Protein AF-A0A2K5EY67-F1 (afdb_monomer)

Foldseek 3Di:
DDDDDDPPCVDDPAFPAAPDPDPVLVVLLVVLVCLVVVPPAVVSVVVNSVSNDDCLQQDDDDDDAADADPDDDPVRVVVCVVVVHDYDYPVRCCVVPVRQPPHDDDGDDSCPDPVNLQDDPHPLDPPDRRDDDWPDDDPPTPCAPQPDPVHPHHD

Radius of gyration: 23.45 Å; Cα contacts (8 Å, |Δi|>4): 138; chains: 1; bounding box: 51×71×54 Å

Nearest PDB structures (foldseek):
  5lzz-assembly1_Q  TM=9.709E-01  e=3.199E-23  Oryctolagus cuniculus
  8q87-assembly1_BQ  TM=9.639E-01  e=1.115E-22  Gallus gallus
  7nwi-assembly1_Q  TM=9.535E-01  e=1.358E-22  Oryctolagus cuniculus
  9cai-assembly1_CQ  TM=9.594E-01  e=3.165E-18  Caenorhabditis elegans
  8jiv-assembly1_CQ  TM=9.516E-01  e=1.748E-17  Triticum aestivum

InterPro domains:
  IPR000039 Large ribosomal subunit protein eL18 [PTHR10934] (67-155)
  IPR021131 Large ribosomal subunit protein uL15/eL18 [PF17135] (67-155)
  IPR021132 Large ribosomal subunit protein eL18, conserved site [PS01106] (49-66)
  IPR036227 Large ribosomal subunit protein uL15/eL18 superfamily [SSF52080] (19-106)

Solvent-accessible surface area (backbone atoms only — not comparable to full-atom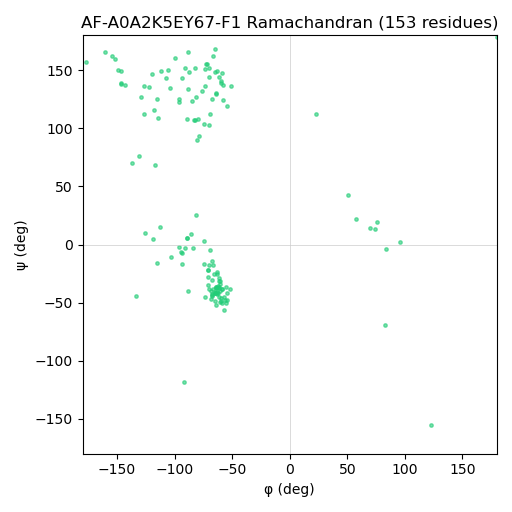 values): 9948 Å² total; per-residue (Å²): 136,87,82,96,70,87,69,91,69,72,76,75,92,70,80,92,55,51,90,66,84,54,61,69,62,49,52,52,45,52,52,32,52,50,43,34,70,78,39,97,30,67,54,37,47,52,51,41,57,54,67,32,48,54,69,76,74,57,37,77,64,80,93,86,73,76,49,72,46,98,75,77,55,71,72,57,49,51,54,38,49,74,70,74,41,64,76,40,45,66,69,58,42,45,71,77,32,72,62,45,70,99,62,81,94,82,80,27,67,64,73,74,47,74,73,55,44,57,49,76,64,60,63,64,43,74,91,43,82,28,48,71,93,65,99,60,90,51,85,91,44,94,56,51,71,48,63,31,65,95,36,89,35,57,78

Sequence (155 aa):
MGVDIRHNKDRKVRRKEPKSQDIYLRLLVKLYRFLARRTNSTFNQVVLKRLFMSRTNRPPLSLSRMVCALRVTSRARSRILKAGGKILTFDQLALDSPKGCGTVLLSGPRKGREVYRHFGKAPGTPHSHTKPYVRSKGRKFERARGRRASRGYKN

Mean predicted aligned error: 4.88 Å

Organism: Aotus nancymaae (NCBI:txid37293)

Structure (mmCIF, N/CA/C/O backbone):
data_AF-A0A2K5EY67-F1
#
_entry.id   AF-A0A2K5EY67-F1
#
loop_
_atom_site.group_PDB
_atom_site.id
_atom_site.type_symbol
_atom_site.label_atom_id
_atom_site.label_alt_id
_atom_site.label_comp_id
_atom_site.label_asym_id
_atom_site.label_entity_id
_atom_site.label_seq_id
_atom_site.pdbx_PDB_ins_code
_atom_site.Cartn_x
_atom_site.Cartn_y
_atom_site.Cartn_z
_atom_site.occupancy
_atom_site.B_iso_or_equiv
_atom_site.auth_seq_id
_atom_site.auth_comp_id
_atom_site.auth_asym_id
_atom_site.auth_atom_id
_atom_site.pdbx_PDB_model_num
ATOM 1 N N . MET A 1 1 ? 4.650 46.687 4.934 1.00 74.19 1 MET A N 1
ATOM 2 C CA . MET A 1 1 ? 5.889 45.937 4.632 1.00 74.19 1 MET A CA 1
ATOM 3 C C . MET A 1 1 ? 5.502 44.609 4.000 1.00 74.19 1 MET A C 1
ATOM 5 O O . MET A 1 1 ? 4.695 43.902 4.590 1.00 74.19 1 MET A O 1
ATOM 9 N N . GLY A 1 2 ? 5.992 44.300 2.797 1.00 83.12 2 GLY A N 1
ATOM 10 C CA . GLY A 1 2 ? 5.791 42.985 2.180 1.00 83.12 2 GLY A CA 1
ATOM 11 C C . GLY A 1 2 ? 6.799 41.989 2.746 1.00 83.12 2 GLY A C 1
ATOM 12 O O . GLY A 1 2 ? 7.990 42.282 2.766 1.00 83.12 2 GLY A O 1
ATOM 13 N N . VAL A 1 3 ? 6.331 40.843 3.241 1.00 88.38 3 VAL A N 1
ATOM 14 C CA . VAL A 1 3 ? 7.206 39.768 3.726 1.00 88.38 3 VAL A CA 1
ATOM 15 C C . VAL A 1 3 ? 7.525 38.852 2.546 1.00 88.38 3 VAL A C 1
ATOM 17 O O . VAL A 1 3 ? 6.653 38.117 2.082 1.00 88.38 3 VAL A O 1
ATOM 20 N N . ASP A 1 4 ? 8.761 38.909 2.048 1.00 87.81 4 ASP A N 1
ATOM 21 C CA . ASP A 1 4 ? 9.226 38.050 0.955 1.00 87.81 4 ASP A CA 1
ATOM 22 C C . ASP A 1 4 ? 9.607 36.660 1.485 1.00 87.81 4 ASP A C 1
ATOM 24 O O . ASP A 1 4 ? 10.733 36.398 1.910 1.00 87.81 4 ASP A O 1
ATOM 28 N N . ILE A 1 5 ? 8.623 35.7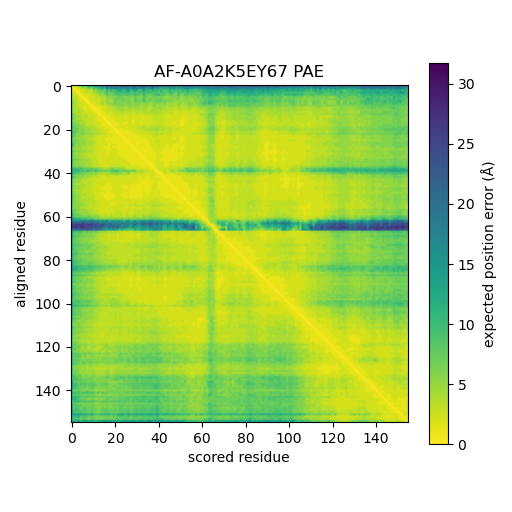62 1.507 1.00 93.88 5 ILE A N 1
ATOM 29 C CA . ILE A 1 5 ? 8.814 34.350 1.843 1.00 93.88 5 ILE A CA 1
ATOM 30 C C . ILE A 1 5 ? 8.405 33.454 0.674 1.00 93.88 5 ILE A C 1
ATOM 32 O O . ILE A 1 5 ? 7.479 33.725 -0.094 1.00 93.88 5 ILE A O 1
ATOM 36 N N . ARG A 1 6 ? 9.106 32.323 0.542 1.00 94.38 6 ARG A N 1
ATOM 37 C CA . ARG A 1 6 ? 8.830 31.330 -0.502 1.00 94.38 6 ARG A CA 1
ATOM 38 C C . ARG A 1 6 ? 7.645 30.448 -0.109 1.00 94.38 6 ARG A C 1
ATOM 40 O O . ARG A 1 6 ? 7.800 29.533 0.690 1.00 94.38 6 ARG A O 1
ATOM 47 N N . HIS A 1 7 ? 6.510 30.637 -0.775 1.00 94.88 7 HIS A N 1
ATOM 48 C CA . HIS A 1 7 ? 5.264 29.898 -0.512 1.00 94.88 7 HIS A CA 1
ATOM 49 C C . HIS A 1 7 ? 5.111 28.583 -1.309 1.00 94.88 7 HIS A C 1
ATOM 51 O O . HIS A 1 7 ? 4.076 27.911 -1.281 1.00 94.88 7 HIS A O 1
ATOM 57 N N . ASN A 1 8 ? 6.134 28.172 -2.066 1.00 94.88 8 ASN A N 1
ATOM 58 C CA . ASN A 1 8 ? 6.020 27.070 -3.032 1.00 94.88 8 ASN A CA 1
ATOM 59 C C . ASN A 1 8 ? 5.800 25.679 -2.400 1.00 94.88 8 ASN A C 1
ATOM 61 O O . ASN A 1 8 ? 5.446 24.733 -3.109 1.00 94.88 8 ASN A O 1
ATOM 65 N N . LYS A 1 9 ? 6.016 25.526 -1.086 1.00 94.19 9 LYS A N 1
ATOM 66 C CA . LYS A 1 9 ? 5.910 24.243 -0.364 1.00 94.19 9 LYS A CA 1
ATOM 67 C C . LYS A 1 9 ? 4.975 24.276 0.848 1.00 94.19 9 LYS A C 1
ATOM 69 O O . LYS A 1 9 ? 4.897 23.281 1.571 1.00 94.19 9 LYS A O 1
ATOM 74 N N . ASP A 1 10 ? 4.211 25.348 1.032 1.00 95.38 10 ASP A N 1
ATOM 75 C CA . ASP A 1 10 ? 3.327 25.505 2.196 1.00 95.38 10 ASP A CA 1
ATOM 76 C C . ASP A 1 10 ? 2.224 24.445 2.215 1.00 95.38 10 ASP A C 1
ATOM 78 O O . ASP A 1 10 ? 1.855 23.875 3.252 1.00 95.38 10 ASP A O 1
ATOM 82 N N . ARG A 1 11 ? 1.726 24.094 1.024 1.00 95.75 11 ARG A N 1
ATOM 83 C CA . ARG A 1 11 ? 0.703 23.065 0.866 1.00 95.75 11 ARG A CA 1
ATOM 84 C C . ARG A 1 11 ? 1.288 21.665 1.058 1.00 95.75 11 ARG A C 1
ATOM 86 O O . ARG A 1 11 ? 1.861 21.057 0.155 1.00 95.75 11 ARG A O 1
ATOM 93 N N . LYS A 1 12 ? 1.017 21.074 2.222 1.00 96.00 12 LYS A N 1
ATOM 94 C CA . LYS A 1 12 ? 1.391 19.685 2.542 1.00 96.00 12 LYS A CA 1
ATOM 95 C C . LYS A 1 12 ? 0.580 18.673 1.720 1.00 96.00 12 LYS A C 1
ATOM 97 O O . LYS A 1 12 ? -0.614 18.477 1.960 1.00 96.00 12 LYS A O 1
ATOM 102 N N . VAL A 1 13 ? 1.242 17.952 0.813 1.00 95.75 13 VAL A N 1
ATOM 103 C CA . VAL A 1 13 ? 0.629 16.888 -0.005 1.00 95.75 13 VAL A CA 1
ATOM 104 C C . VAL A 1 13 ? 0.490 15.598 0.808 1.00 95.75 13 VAL A C 1
ATOM 106 O O . VAL A 1 13 ? 1.400 14.777 0.900 1.00 95.75 13 VAL A O 1
ATOM 109 N N . ARG A 1 14 ? -0.676 15.410 1.428 1.00 94.81 14 ARG A N 1
ATOM 110 C CA . ARG A 1 14 ? -1.019 14.206 2.198 1.00 94.81 14 ARG A CA 1
ATOM 111 C C . ARG A 1 14 ? -2.514 13.928 2.134 1.00 94.81 14 ARG A C 1
ATOM 113 O O . ARG A 1 14 ? -3.319 14.850 2.049 1.00 94.81 14 ARG A O 1
ATOM 120 N N . ARG A 1 15 ? -2.891 12.653 2.224 1.00 95.94 15 ARG A N 1
ATOM 121 C CA . ARG A 1 15 ? -4.304 12.264 2.310 1.00 95.94 15 ARG A CA 1
ATOM 122 C C . ARG A 1 15 ? -4.847 12.529 3.710 1.00 95.94 15 ARG A C 1
ATOM 124 O O . ARG A 1 15 ? -4.217 12.136 4.689 1.00 95.94 15 ARG A O 1
ATOM 131 N N . LYS A 1 16 ? -6.017 13.164 3.778 1.00 96.00 16 LYS A N 1
ATOM 132 C CA . LYS A 1 16 ? -6.777 13.404 5.017 1.00 96.00 16 LYS A CA 1
ATOM 133 C C . LYS A 1 16 ? -7.979 12.458 5.173 1.00 96.00 16 LYS A C 1
ATOM 135 O O . LYS A 1 16 ? -8.572 12.405 6.247 1.00 96.00 16 LYS A O 1
ATOM 140 N N . GLU A 1 17 ? -8.309 11.720 4.115 1.00 96.38 17 GLU A N 1
ATOM 141 C CA . GLU A 1 17 ? -9.432 10.787 4.025 1.00 96.38 17 GLU A CA 1
ATOM 142 C C . GLU A 1 17 ? -9.144 9.695 2.972 1.00 96.38 17 GLU A C 1
ATOM 144 O O . GLU A 1 17 ? -8.231 9.861 2.144 1.00 96.38 17 GLU A O 1
ATOM 149 N N . PRO A 1 18 ? -9.862 8.555 2.982 1.00 97.44 18 PRO A N 1
ATOM 150 C CA . PRO A 1 18 ? -9.728 7.569 1.921 1.00 97.44 18 PRO A CA 1
ATOM 151 C C . PRO A 1 18 ? -10.410 8.072 0.639 1.00 97.44 18 PRO A C 1
ATOM 153 O O . PRO A 1 18 ? -11.548 8.515 0.667 1.00 97.44 18 PRO A O 1
ATOM 156 N N . LYS A 1 19 ? -9.756 7.899 -0.518 1.00 96.75 19 LYS A N 1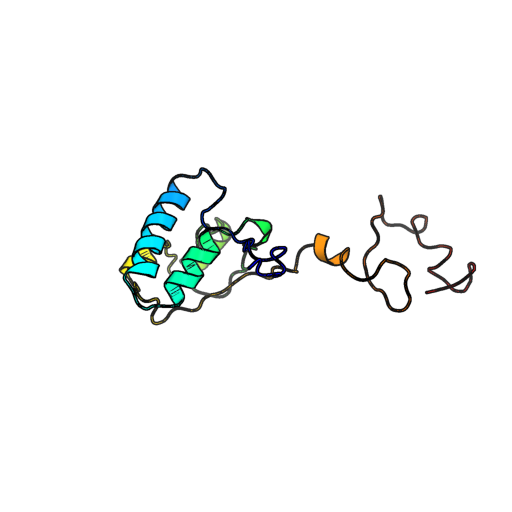
ATOM 157 C CA . LYS A 1 19 ? -10.378 8.174 -1.834 1.00 96.75 19 LYS A CA 1
ATOM 158 C C . LYS A 1 19 ? -11.537 7.206 -2.163 1.00 96.75 19 LYS A C 1
ATOM 160 O O . LYS A 1 19 ? -12.308 7.459 -3.077 1.00 96.75 19 LYS A O 1
ATOM 165 N N . SER A 1 20 ? -11.617 6.070 -1.463 1.00 95.69 20 SER A N 1
ATOM 166 C CA . SER A 1 20 ? -12.646 5.045 -1.681 1.00 95.69 20 SER A CA 1
ATOM 167 C C . SER A 1 20 ? -14.028 5.520 -1.223 1.00 95.69 20 SER A C 1
ATOM 169 O O . SER A 1 20 ? -14.138 6.184 -0.189 1.00 95.69 20 SER A O 1
ATOM 171 N N . GLN A 1 21 ? -15.069 5.109 -1.950 1.00 96.81 21 GLN A N 1
ATOM 172 C CA . GLN A 1 21 ? -16.474 5.313 -1.572 1.00 96.81 21 GLN A CA 1
ATOM 173 C C . GLN A 1 21 ? -17.055 4.145 -0.753 1.00 96.81 21 GLN A C 1
ATOM 175 O O . GLN A 1 21 ? -18.189 4.225 -0.304 1.00 96.81 21 GLN A O 1
ATOM 180 N N . ASP A 1 22 ? -16.274 3.082 -0.524 1.00 96.88 22 ASP A N 1
ATOM 181 C CA . ASP A 1 22 ? -16.667 1.939 0.311 1.00 96.88 22 ASP A CA 1
ATOM 182 C C . ASP A 1 22 ? -17.100 2.383 1.721 1.00 96.88 22 ASP A C 1
ATOM 184 O O . ASP A 1 22 ? -16.316 2.973 2.479 1.00 96.88 22 ASP A O 1
ATOM 188 N N . ILE A 1 23 ? -18.355 2.078 2.055 1.00 97.75 23 ILE A N 1
ATOM 189 C CA . ILE A 1 23 ? -19.018 2.478 3.296 1.00 97.75 23 ILE A CA 1
ATOM 190 C C . ILE A 1 23 ? -18.334 1.827 4.502 1.00 97.75 23 ILE A C 1
ATOM 192 O O . ILE A 1 23 ? -18.066 2.516 5.487 1.00 97.75 23 ILE A O 1
ATOM 196 N N . TYR A 1 24 ? -17.951 0.548 4.418 1.00 97.44 24 TYR A N 1
ATOM 197 C CA . TYR A 1 24 ? -17.313 -0.165 5.530 1.00 97.44 24 TYR A CA 1
ATOM 198 C C . TYR A 1 24 ? -15.963 0.457 5.890 1.00 97.44 24 TYR A C 1
ATOM 200 O O . TYR A 1 24 ? -15.666 0.701 7.062 1.00 97.44 24 TYR A O 1
ATOM 208 N N . LEU A 1 25 ? -15.161 0.811 4.880 1.00 97.06 25 LEU A N 1
ATOM 209 C CA . LEU A 1 25 ? -13.900 1.514 5.106 1.00 97.06 25 LEU A CA 1
ATOM 210 C C . LEU A 1 25 ? -14.123 2.893 5.744 1.00 97.06 25 LEU A C 1
ATOM 212 O O . LEU A 1 25 ? -13.332 3.310 6.591 1.00 97.06 25 LEU A O 1
ATOM 216 N N . ARG A 1 26 ? -15.185 3.607 5.355 1.00 97.25 26 ARG A N 1
ATOM 217 C CA . ARG A 1 26 ? -15.525 4.920 5.925 1.00 97.25 26 ARG A CA 1
ATOM 218 C C . ARG A 1 26 ? -15.981 4.823 7.376 1.00 97.25 26 ARG A C 1
ATOM 220 O O . ARG A 1 26 ? -15.561 5.655 8.178 1.00 97.25 26 ARG A O 1
ATOM 227 N N . LEU A 1 27 ? -16.775 3.814 7.729 1.00 98.06 27 LEU A N 1
ATOM 228 C CA . LEU A 1 27 ? -17.167 3.554 9.118 1.00 98.06 27 LEU A CA 1
ATOM 229 C C . LEU A 1 27 ? -15.943 3.252 9.987 1.00 98.06 27 LEU A C 1
ATOM 231 O O . LEU A 1 27 ? -15.761 3.866 11.038 1.00 98.06 27 LEU A O 1
ATOM 235 N N . LEU A 1 28 ? -15.034 2.412 9.495 1.00 97.31 28 LEU A N 1
ATOM 236 C CA . LEU A 1 28 ? -13.801 2.092 10.210 1.00 97.31 28 LEU A CA 1
ATOM 237 C C . LEU A 1 28 ? -12.887 3.316 10.382 1.00 97.31 28 LEU A C 1
ATOM 239 O O . LEU A 1 28 ? -12.269 3.517 11.425 1.00 97.31 28 LEU A O 1
ATOM 243 N N . VAL A 1 29 ? -12.828 4.180 9.366 1.00 97.94 29 VAL A N 1
ATOM 244 C CA . VAL A 1 29 ? -12.137 5.470 9.451 1.00 97.94 29 VAL A CA 1
ATOM 245 C C . VAL A 1 29 ? -12.768 6.379 10.502 1.00 97.94 29 VAL A C 1
ATOM 247 O O . VAL A 1 29 ? -12.023 7.028 11.232 1.00 97.94 29 VAL A O 1
ATOM 250 N N . LYS A 1 30 ? -14.104 6.446 10.600 1.00 98.19 30 LYS A N 1
ATOM 251 C CA . LYS A 1 30 ? -14.786 7.241 11.636 1.00 98.19 30 LYS A CA 1
ATOM 252 C C . LYS A 1 30 ? -14.391 6.756 13.035 1.00 98.19 30 LYS A C 1
ATOM 254 O O . LYS A 1 30 ? -13.987 7.581 13.854 1.00 98.19 30 LYS A O 1
ATOM 259 N N . LEU A 1 31 ? -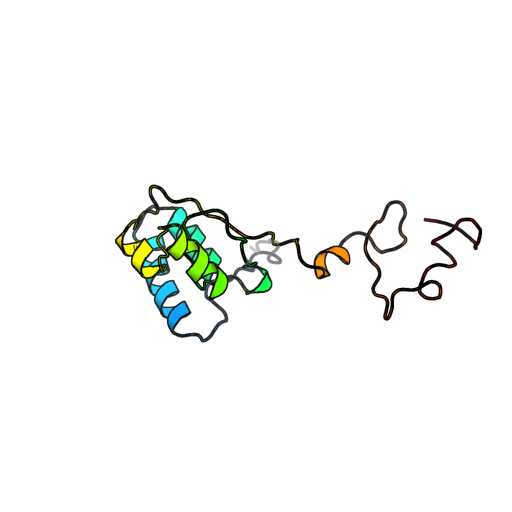14.395 5.439 13.257 1.00 98.00 31 LEU A N 1
ATOM 260 C CA . LEU A 1 31 ? -13.947 4.809 14.504 1.00 98.00 31 LEU A CA 1
ATOM 261 C C . LEU A 1 31 ? -12.499 5.190 14.851 1.00 98.00 31 LEU A C 1
ATOM 263 O O . LEU A 1 31 ? -12.236 5.774 15.900 1.00 98.00 31 LEU A O 1
ATOM 267 N N . TYR A 1 32 ? -11.547 4.936 13.949 1.00 97.75 32 TYR A N 1
ATOM 268 C CA . TYR A 1 32 ? -10.134 5.223 14.221 1.00 97.75 32 TYR A CA 1
ATOM 269 C C . TYR A 1 32 ? -9.809 6.719 14.253 1.00 97.75 32 TYR A C 1
ATOM 271 O O . TYR A 1 32 ? -8.829 7.111 14.882 1.00 97.75 32 TYR A O 1
ATOM 279 N N . ARG A 1 33 ? -10.620 7.580 13.624 1.00 98.00 33 ARG A N 1
ATOM 280 C CA . ARG A 1 33 ? -10.504 9.039 13.759 1.00 98.00 33 ARG A CA 1
ATOM 281 C C . ARG A 1 33 ? -10.933 9.497 15.152 1.00 98.00 33 ARG A C 1
ATOM 283 O O . ARG A 1 33 ? -10.281 10.375 15.711 1.00 98.00 33 ARG A O 1
ATOM 290 N N . PHE A 1 34 ? -11.975 8.891 15.723 1.00 98.00 34 PHE A N 1
ATOM 291 C CA . PHE A 1 34 ? -12.355 9.119 17.115 1.00 98.00 34 PHE A CA 1
ATOM 292 C C . PHE A 1 34 ? -11.256 8.641 18.071 1.00 98.00 34 PHE A C 1
ATOM 294 O O . PHE A 1 34 ? -10.759 9.441 18.865 1.00 98.00 34 PHE A O 1
ATOM 301 N N . LEU A 1 35 ? -10.803 7.391 17.925 1.00 97.44 35 LEU A N 1
ATOM 302 C CA . LEU A 1 35 ? -9.754 6.819 18.774 1.00 97.44 35 LEU A CA 1
ATOM 303 C C . LEU A 1 35 ? -8.447 7.608 18.680 1.00 97.44 35 LEU A C 1
ATOM 305 O O . LEU A 1 35 ? -7.904 7.993 19.705 1.00 97.44 35 LEU A O 1
ATOM 309 N N . ALA A 1 36 ? -7.957 7.933 17.483 1.00 96.94 36 ALA A N 1
ATOM 310 C CA . ALA A 1 36 ? -6.699 8.669 17.321 1.00 96.94 36 ALA A CA 1
ATOM 311 C C . ALA A 1 36 ? -6.727 10.089 17.912 1.00 96.94 36 ALA A C 1
ATOM 313 O O . ALA A 1 36 ? -5.668 10.640 18.202 1.00 96.94 36 ALA A O 1
ATOM 314 N N . ARG A 1 37 ? -7.916 10.690 18.057 1.00 96.88 37 ARG A N 1
ATOM 315 C CA . ARG A 1 37 ? -8.093 12.009 18.678 1.00 96.88 37 ARG A CA 1
ATOM 316 C C . ARG A 1 37 ? -8.283 11.920 20.193 1.00 96.88 37 ARG A C 1
ATOM 318 O O . ARG A 1 37 ? -7.804 12.791 20.903 1.00 96.88 37 ARG A O 1
ATOM 325 N N . ARG A 1 38 ? -9.038 10.926 20.6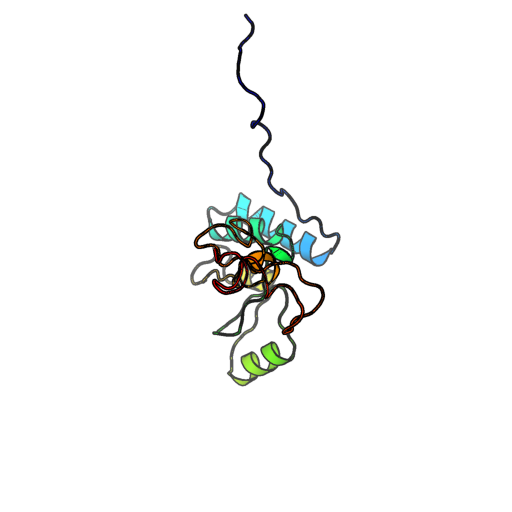75 1.00 97.00 38 ARG A N 1
ATOM 326 C CA . ARG A 1 38 ? -9.431 10.795 22.093 1.00 97.00 38 ARG A CA 1
ATOM 327 C C . ARG A 1 38 ? -8.489 9.923 22.914 1.00 97.00 38 ARG A C 1
ATOM 329 O O . ARG A 1 38 ? -8.519 9.997 24.134 1.00 97.00 38 ARG A O 1
ATOM 336 N N . THR A 1 39 ? -7.663 9.115 22.259 1.00 94.75 39 THR A N 1
ATOM 337 C CA . THR A 1 39 ? -6.613 8.320 22.899 1.00 94.75 39 THR A CA 1
ATOM 338 C C . THR A 1 39 ? -5.251 8.926 22.582 1.00 94.75 39 THR A C 1
ATOM 340 O O . THR A 1 39 ? -4.996 9.367 21.463 1.00 94.75 39 THR A O 1
ATOM 343 N N . ASN A 1 40 ? -4.343 8.896 23.551 1.00 92.81 40 ASN A N 1
ATOM 344 C CA . ASN A 1 40 ? -2.947 9.314 23.412 1.00 92.81 40 ASN A CA 1
ATOM 345 C C . ASN A 1 40 ? -2.051 8.222 22.786 1.00 92.81 40 ASN A C 1
ATOM 347 O O . ASN A 1 40 ? -0.846 8.198 23.020 1.00 92.81 40 ASN A O 1
ATOM 351 N N . SER A 1 41 ? -2.620 7.305 21.994 1.00 94.88 41 SER A N 1
ATOM 352 C CA . SER A 1 41 ? -1.873 6.202 21.384 1.00 94.88 41 SER A CA 1
ATOM 353 C C . SER A 1 41 ? -1.439 6.517 19.950 1.00 94.88 41 SER A C 1
ATOM 355 O O . SER A 1 41 ? -2.261 6.742 19.053 1.00 94.88 41 SER A O 1
ATOM 357 N N . THR A 1 42 ? -0.128 6.455 19.703 1.00 95.88 42 THR A N 1
ATOM 358 C CA . THR A 1 42 ? 0.462 6.599 18.361 1.00 95.88 42 THR A CA 1
ATOM 359 C C . THR A 1 42 ? 0.062 5.455 17.425 1.00 95.88 42 THR A C 1
ATOM 361 O O . THR A 1 42 ? -0.020 5.657 16.210 1.00 95.88 42 THR A O 1
ATOM 364 N N . PHE A 1 43 ? -0.283 4.280 17.968 1.00 96.62 43 PHE A N 1
ATOM 365 C CA . PHE A 1 43 ? -0.798 3.142 17.203 1.00 96.62 43 PHE A CA 1
ATOM 366 C C . PHE A 1 43 ? -2.032 3.539 16.383 1.00 96.62 43 PHE A C 1
ATOM 368 O O . PHE A 1 43 ? -2.058 3.360 15.162 1.00 96.62 43 PHE A O 1
ATOM 375 N N . ASN A 1 44 ? -3.018 4.173 17.024 1.00 96.81 44 ASN A N 1
ATOM 376 C CA . ASN A 1 44 ? -4.268 4.577 16.377 1.00 96.81 44 ASN A CA 1
ATOM 377 C C . ASN A 1 44 ? -4.037 5.621 15.277 1.00 96.81 44 ASN A C 1
ATOM 379 O O . ASN A 1 44 ? -4.656 5.557 14.212 1.00 96.81 44 ASN A O 1
ATOM 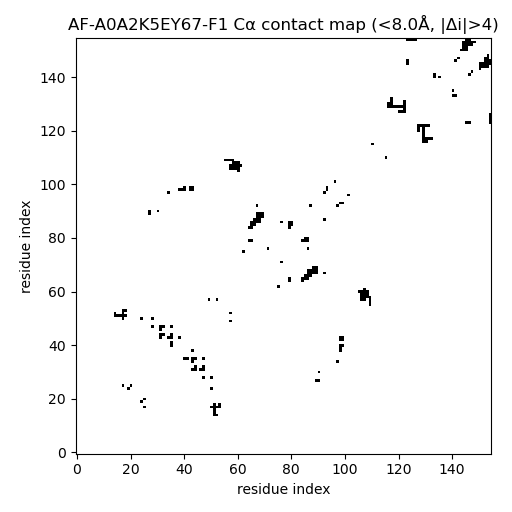383 N N . GLN A 1 45 ? -3.091 6.541 15.485 1.00 96.75 45 GLN A N 1
ATOM 384 C CA . GLN A 1 45 ? -2.697 7.527 14.475 1.00 96.75 45 GLN A CA 1
ATOM 385 C C . GLN A 1 45 ? -2.079 6.853 13.239 1.00 96.75 45 GLN A C 1
ATOM 387 O O . GLN A 1 45 ? -2.385 7.217 12.097 1.00 96.75 45 GLN A O 1
ATOM 392 N N . VAL A 1 46 ? -1.236 5.835 13.449 1.00 97.19 46 VAL A N 1
ATOM 393 C CA . VAL A 1 46 ? -0.622 5.057 12.366 1.00 97.19 46 VAL A CA 1
ATOM 394 C C . VAL A 1 46 ? -1.671 4.232 11.619 1.00 97.19 46 VAL A C 1
ATOM 396 O O . VAL A 1 46 ? -1.665 4.242 10.383 1.00 97.19 46 VAL A O 1
ATOM 399 N N . VAL A 1 47 ? -2.587 3.560 12.325 1.00 97.00 47 VAL A N 1
ATOM 400 C CA . VAL A 1 47 ? -3.683 2.791 11.709 1.00 97.00 47 VAL A CA 1
ATOM 401 C C . VAL A 1 47 ? -4.571 3.708 10.869 1.00 97.00 47 VAL A C 1
ATOM 403 O O . VAL A 1 47 ? -4.749 3.443 9.679 1.00 97.00 47 VAL A O 1
ATOM 406 N N . LEU A 1 48 ? -5.023 4.843 11.415 1.00 97.50 48 LEU A N 1
ATOM 407 C CA . LEU A 1 48 ? -5.839 5.822 10.689 1.00 97.50 48 LEU A CA 1
ATOM 408 C C . LEU A 1 48 ? -5.152 6.303 9.404 1.00 97.50 48 LEU A C 1
ATOM 410 O O . LEU A 1 48 ? -5.740 6.281 8.320 1.00 97.50 48 LEU A O 1
ATOM 414 N N . LYS A 1 49 ? -3.868 6.674 9.493 1.00 97.31 49 LYS A N 1
ATOM 415 C CA . LYS A 1 49 ? -3.076 7.090 8.327 1.00 97.31 49 LYS A CA 1
ATOM 416 C C . LYS A 1 49 ? -2.958 5.973 7.286 1.00 97.31 49 LYS A C 1
ATOM 418 O O . LYS A 1 49 ? -2.966 6.256 6.087 1.00 97.31 49 LYS A O 1
ATOM 423 N N . ARG A 1 50 ? -2.854 4.709 7.714 1.00 97.38 50 ARG A N 1
ATOM 424 C CA . ARG A 1 50 ? -2.806 3.540 6.819 1.00 97.38 50 ARG A CA 1
ATOM 425 C C . ARG A 1 50 ? -4.15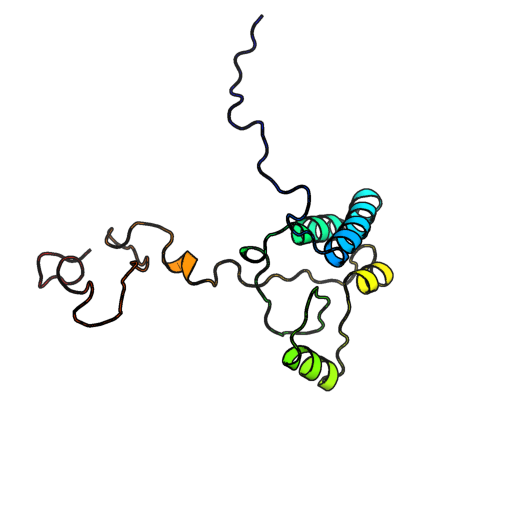2 3.266 6.147 1.00 97.38 50 ARG A C 1
ATOM 427 O O . ARG A 1 50 ? -4.148 2.911 4.971 1.00 97.38 50 ARG A O 1
ATOM 434 N N . LEU A 1 51 ? -5.286 3.505 6.806 1.00 97.12 51 LEU A N 1
ATOM 435 C CA . LEU A 1 51 ? -6.613 3.361 6.188 1.00 97.12 51 LEU A CA 1
ATOM 436 C C . LEU A 1 51 ? -6.820 4.311 4.995 1.00 97.12 51 LEU A C 1
ATOM 438 O O . LEU A 1 51 ? -7.467 3.939 4.015 1.00 97.12 51 LEU A O 1
ATOM 442 N N . PHE A 1 52 ? -6.194 5.495 5.010 1.00 97.62 52 PHE A N 1
ATOM 443 C CA . PHE A 1 52 ? -6.238 6.456 3.895 1.00 97.62 52 PHE A CA 1
ATOM 444 C C . PHE A 1 52 ? -5.374 6.064 2.688 1.00 97.62 52 PHE A C 1
ATOM 446 O O . PHE A 1 52 ? -5.542 6.603 1.582 1.00 97.62 52 PHE A O 1
ATOM 453 N N . MET A 1 53 ? -4.429 5.137 2.865 1.00 97.25 53 MET A N 1
ATOM 454 C CA . MET A 1 53 ? -3.475 4.771 1.819 1.00 97.25 53 MET A CA 1
ATOM 455 C C . MET A 1 53 ? -4.167 4.119 0.614 1.00 97.25 53 MET A C 1
ATOM 457 O O . MET A 1 53 ? -5.168 3.409 0.727 1.00 97.25 53 MET A O 1
ATOM 461 N N . SER A 1 54 ? -3.611 4.333 -0.578 1.00 96.19 54 SER A N 1
ATO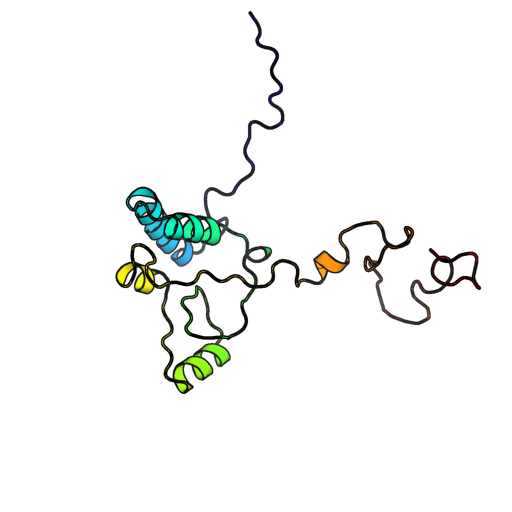M 462 C CA . SER A 1 54 ? -4.032 3.625 -1.792 1.00 96.19 54 SER A CA 1
ATOM 463 C C . SER A 1 54 ? -3.691 2.134 -1.715 1.00 96.19 54 SER A C 1
ATOM 465 O O . SER A 1 54 ? -2.816 1.728 -0.952 1.00 96.19 54 SER A O 1
ATOM 467 N N . ARG A 1 55 ? -4.331 1.322 -2.564 1.00 95.19 55 ARG A N 1
ATOM 468 C CA . ARG A 1 55 ? -4.045 -0.118 -2.689 1.00 95.19 55 ARG A CA 1
ATOM 469 C C . ARG A 1 55 ? -2.563 -0.398 -2.961 1.00 95.19 55 ARG A C 1
ATOM 471 O O . ARG A 1 55 ? -1.973 -1.262 -2.334 1.00 95.19 55 ARG A O 1
ATOM 478 N N . THR A 1 56 ? -1.933 0.400 -3.821 1.00 95.19 56 THR A N 1
ATOM 479 C CA . THR A 1 56 ? -0.496 0.307 -4.140 1.00 95.19 56 THR A CA 1
ATOM 480 C C . THR A 1 56 ? 0.426 0.536 -2.940 1.00 95.19 56 THR A C 1
ATOM 482 O O . THR A 1 56 ? 1.522 -0.015 -2.900 1.00 95.19 56 THR A O 1
ATOM 485 N N . ASN A 1 57 ? -0.019 1.326 -1.960 1.00 95.31 57 ASN A N 1
ATOM 486 C CA . ASN A 1 57 ? 0.716 1.631 -0.732 1.00 95.31 57 ASN A CA 1
ATOM 487 C C . ASN A 1 57 ? 0.309 0.734 0.454 1.00 95.31 57 ASN A C 1
ATOM 489 O O . ASN A 1 57 ? 0.909 0.833 1.527 1.00 95.31 57 ASN A O 1
ATOM 493 N N . ARG A 1 58 ? -0.671 -0.160 0.250 1.00 93.56 58 ARG A N 1
ATOM 494 C CA . ARG A 1 58 ? -1.102 -1.225 1.168 1.00 93.56 58 ARG A CA 1
ATOM 495 C C . ARG A 1 58 ? -0.856 -2.599 0.524 1.00 93.56 58 ARG A C 1
ATOM 497 O O . ARG A 1 58 ? -1.815 -3.261 0.127 1.00 93.56 58 ARG A O 1
ATOM 504 N N . PRO A 1 59 ? 0.417 -3.000 0.348 1.00 94.00 59 PRO A N 1
ATOM 505 C CA . PRO A 1 59 ? 0.749 -4.285 -0.256 1.00 94.00 59 PRO A CA 1
ATOM 506 C C . PRO A 1 59 ? 0.235 -5.450 0.607 1.00 94.00 59 PRO A C 1
ATOM 508 O O . PRO A 1 59 ? 0.188 -5.317 1.834 1.00 94.00 59 PRO A O 1
ATOM 511 N N . PRO A 1 60 ? -0.126 -6.587 -0.013 1.00 92.88 60 PRO A N 1
ATOM 512 C CA . PRO A 1 60 ? -0.498 -7.786 0.725 1.00 92.88 60 PRO A CA 1
ATOM 513 C C . PRO A 1 60 ? 0.684 -8.276 1.571 1.00 92.88 60 PRO A C 1
ATOM 515 O O . PRO A 1 60 ? 1.841 -8.172 1.161 1.00 92.88 60 PRO A O 1
ATOM 518 N N . LEU A 1 61 ? 0.378 -8.803 2.752 1.00 91.00 61 LEU A N 1
ATOM 519 C CA . LEU A 1 61 ? 1.342 -9.439 3.644 1.00 91.00 61 LEU A CA 1
ATOM 520 C C . LEU A 1 61 ? 1.167 -10.960 3.549 1.00 91.00 61 LEU A C 1
ATOM 522 O O . LEU A 1 61 ? 0.035 -11.449 3.551 1.00 91.00 61 LEU A O 1
ATOM 526 N N . SER A 1 62 ? 2.270 -11.700 3.440 1.00 86.81 62 SER A N 1
ATOM 527 C CA . SER A 1 62 ? 2.261 -13.163 3.513 1.00 86.81 62 SER A CA 1
ATOM 528 C C . SER A 1 62 ? 2.006 -13.637 4.946 1.00 86.81 62 SER A C 1
ATOM 530 O O . SER A 1 62 ? 2.283 -12.926 5.907 1.00 86.81 62 SER A O 1
ATOM 532 N N . LEU A 1 63 ? 1.475 -14.849 5.097 1.00 81.00 63 LEU A N 1
ATOM 533 C CA . LEU A 1 63 ? 1.184 -15.437 6.406 1.00 81.00 63 LEU A CA 1
ATOM 534 C C . LEU A 1 63 ? 2.464 -15.654 7.225 1.00 81.00 63 LEU A C 1
ATOM 536 O O . LEU A 1 63 ? 3.389 -16.284 6.721 1.00 81.00 63 LEU A O 1
ATOM 540 N N . SER A 1 64 ? 2.483 -15.202 8.485 1.00 64.25 64 SER A N 1
ATOM 541 C CA . SER A 1 64 ? 3.519 -15.583 9.461 1.00 64.25 64 SER A CA 1
ATOM 542 C C . SER A 1 64 ? 2.951 -15.985 10.833 1.00 64.25 64 SER A C 1
ATOM 544 O O . SER A 1 64 ? 3.354 -17.023 11.340 1.00 64.25 64 SER A O 1
ATOM 546 N N . ARG A 1 65 ? 1.978 -15.261 11.414 1.00 57.22 65 ARG A N 1
ATOM 547 C CA . ARG A 1 65 ? 1.140 -15.684 12.569 1.00 57.22 65 ARG A CA 1
ATOM 548 C C . ARG A 1 65 ? 0.088 -14.604 12.893 1.00 57.22 65 ARG A C 1
ATOM 550 O O . ARG A 1 65 ? 0.281 -13.471 12.474 1.00 57.22 65 ARG A O 1
ATOM 557 N N . MET A 1 66 ? -1.008 -15.005 13.558 1.00 57.75 66 MET A N 1
ATOM 558 C CA . MET A 1 66 ? -2.167 -14.240 14.093 1.00 57.75 66 MET A CA 1
ATOM 559 C C . MET A 1 66 ? -2.463 -12.865 13.456 1.00 57.75 66 MET A C 1
ATOM 561 O O . MET A 1 66 ? -1.705 -11.912 13.607 1.00 57.75 66 MET A O 1
ATOM 565 N N . VAL A 1 67 ? -3.591 -12.737 12.746 1.00 77.88 67 VAL A N 1
ATOM 566 C CA . VAL A 1 67 ? -3.786 -11.620 11.805 1.00 77.88 67 VAL A CA 1
ATOM 567 C C . VAL A 1 67 ? -5.086 -10.860 12.077 1.00 77.88 67 VAL A C 1
ATOM 569 O O . VAL A 1 67 ? -6.173 -11.366 11.805 1.00 77.88 67 VAL A O 1
ATOM 572 N N . CYS A 1 68 ? -4.966 -9.605 12.525 1.00 91.94 68 CYS A N 1
ATOM 573 C CA . CYS A 1 68 ? -5.995 -8.591 12.289 1.00 91.94 68 CYS A CA 1
ATOM 574 C C . CYS A 1 68 ? -5.754 -7.952 10.915 1.00 91.94 68 CYS A C 1
ATOM 576 O O . CYS A 1 68 ? -4.667 -7.434 10.645 1.00 91.94 68 CYS A O 1
ATOM 578 N N . ALA A 1 69 ? -6.745 -7.990 10.023 1.00 93.94 69 ALA A N 1
ATOM 579 C CA . ALA A 1 69 ? -6.616 -7.428 8.679 1.00 93.94 69 ALA A CA 1
ATOM 580 C C . ALA A 1 69 ? -7.956 -6.961 8.108 1.00 93.94 69 ALA A C 1
ATOM 582 O O . ALA A 1 69 ? -9.019 -7.427 8.496 1.00 93.94 69 ALA A O 1
ATOM 583 N N . LEU A 1 70 ? -7.892 -6.075 7.106 1.00 93.50 70 LEU A N 1
ATOM 584 C CA . LEU A 1 70 ? -9.082 -5.645 6.362 1.00 93.50 70 LEU A CA 1
ATOM 585 C C . LEU A 1 70 ? -9.683 -6.786 5.533 1.00 93.50 70 LEU A C 1
ATOM 587 O O . LEU A 1 70 ? -10.893 -6.871 5.370 1.00 93.50 70 LEU A O 1
ATOM 591 N N . ARG A 1 71 ? -8.827 -7.627 4.944 1.00 93.25 71 ARG A N 1
ATOM 592 C CA . ARG A 1 71 ? -9.221 -8.768 4.114 1.00 93.25 71 ARG A CA 1
ATOM 593 C C . ARG A 1 71 ? -8.215 -9.893 4.306 1.00 93.25 71 ARG A C 1
ATOM 595 O O . ARG A 1 71 ? -7.011 -9.648 4.287 1.00 93.25 71 ARG A O 1
ATOM 602 N N . VAL A 1 72 ? -8.719 -11.116 4.414 1.00 93.31 72 VAL A N 1
ATOM 603 C CA . VAL A 1 72 ? -7.929 -12.352 4.447 1.00 93.31 72 VAL A CA 1
ATOM 604 C C . VAL A 1 72 ? -8.411 -13.231 3.297 1.00 93.31 72 VAL A C 1
ATOM 606 O O . VAL A 1 72 ? -9.613 -13.324 3.054 1.00 93.31 72 VAL A O 1
ATOM 609 N N . THR A 1 73 ? -7.490 -13.837 2.548 1.00 94.31 73 THR A N 1
ATOM 610 C CA . THR A 1 73 ? -7.860 -14.755 1.459 1.00 94.31 73 THR A CA 1
ATOM 611 C C . THR A 1 73 ? -8.450 -16.048 2.029 1.00 94.31 73 THR A C 1
ATOM 613 O O . THR A 1 73 ? -8.098 -16.452 3.135 1.00 94.31 73 THR A O 1
ATOM 616 N N . SER A 1 74 ? -9.333 -16.724 1.289 1.00 95.31 74 SER A N 1
ATOM 617 C CA . SER A 1 74 ? -10.008 -17.955 1.747 1.00 95.31 74 SER A CA 1
ATOM 618 C C . SER A 1 74 ? -9.018 -19.036 2.198 1.00 95.31 74 SER A C 1
ATOM 620 O O . SER A 1 74 ? -9.119 -19.553 3.311 1.00 95.31 74 SER A O 1
ATOM 622 N N . ARG A 1 75 ? -7.987 -19.300 1.385 1.00 93.81 75 ARG A N 1
ATOM 623 C CA . ARG A 1 75 ? -6.911 -20.253 1.707 1.00 93.81 75 ARG A CA 1
ATOM 624 C C . ARG A 1 75 ? -6.134 -19.857 2.963 1.00 93.81 75 ARG A C 1
ATOM 626 O O . ARG A 1 75 ? -5.783 -20.716 3.766 1.00 93.81 75 ARG A O 1
ATOM 633 N N . ALA A 1 76 ? -5.861 -18.566 3.141 1.00 92.88 76 ALA A N 1
ATOM 634 C CA . ALA A 1 76 ? -5.172 -18.073 4.326 1.00 92.88 76 ALA A CA 1
ATOM 635 C C . ALA A 1 76 ? -6.030 -18.218 5.585 1.00 92.88 76 ALA A C 1
ATOM 637 O O . ALA A 1 76 ? -5.532 -18.676 6.610 1.00 92.88 76 ALA A O 1
ATOM 638 N N . ARG A 1 77 ? -7.324 -17.898 5.481 1.00 92.56 77 ARG A N 1
ATOM 639 C CA . ARG A 1 77 ? -8.293 -18.063 6.565 1.00 92.56 77 ARG A CA 1
ATOM 640 C C . ARG A 1 77 ? -8.367 -19.522 7.021 1.00 92.56 77 ARG A C 1
ATOM 642 O O . ARG A 1 77 ? -8.195 -19.776 8.205 1.00 92.56 77 ARG A O 1
ATOM 649 N N . SER A 1 78 ? -8.524 -20.464 6.089 1.00 93.50 78 SER A N 1
ATOM 650 C CA . SER A 1 78 ? -8.550 -21.902 6.396 1.00 93.50 78 SER A CA 1
ATOM 651 C C . SER A 1 78 ? -7.277 -22.369 7.115 1.00 93.50 78 SER A C 1
ATOM 653 O O . SER A 1 78 ? -7.364 -23.045 8.134 1.00 93.50 78 SER A O 1
ATOM 655 N N . ARG A 1 79 ? -6.088 -21.951 6.653 1.00 93.00 79 ARG A N 1
ATOM 656 C CA . ARG A 1 79 ? -4.812 -22.326 7.289 1.00 93.00 79 ARG A CA 1
ATOM 657 C C . ARG A 1 79 ? -4.654 -21.779 8.707 1.00 93.00 79 ARG A C 1
ATOM 659 O O . ARG A 1 79 ? -4.147 -22.498 9.559 1.00 93.00 79 ARG A O 1
ATOM 666 N N . ILE A 1 80 ? -5.053 -20.528 8.948 1.00 91.69 80 ILE A N 1
ATOM 667 C CA . ILE A 1 80 ? -4.970 -19.916 10.283 1.00 91.69 80 ILE A CA 1
ATOM 668 C C . ILE A 1 80 ? -5.894 -20.654 11.254 1.00 91.69 80 ILE A C 1
ATOM 670 O O . ILE A 1 80 ? -5.443 -21.048 12.324 1.00 91.69 80 ILE A O 1
ATOM 674 N N . LEU A 1 81 ? -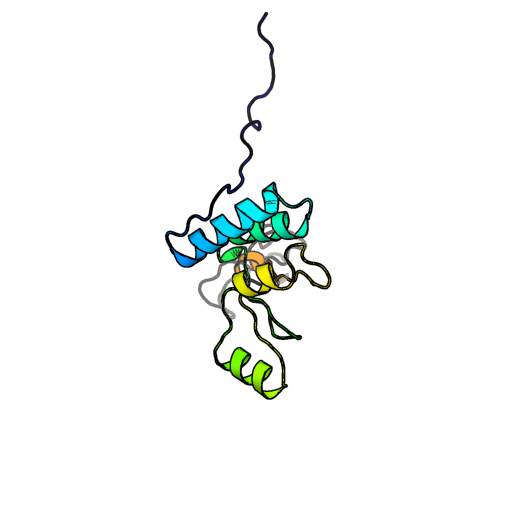7.151 -20.879 10.858 1.00 92.25 81 LEU A N 1
ATOM 675 C CA . LEU A 1 81 ? -8.136 -21.564 11.697 1.00 92.25 81 LEU A CA 1
ATOM 676 C C . LEU A 1 81 ? -7.741 -23.024 11.957 1.00 92.25 81 LEU A C 1
ATOM 678 O O . LEU A 1 81 ? -7.818 -23.479 13.091 1.00 92.25 81 LEU A O 1
ATOM 682 N N . LYS A 1 82 ? -7.223 -23.733 10.941 1.00 92.88 82 LYS A N 1
ATOM 683 C CA . LYS A 1 82 ? -6.707 -25.105 11.092 1.00 92.88 82 LYS A CA 1
ATOM 684 C C . LYS A 1 82 ? -5.549 -25.194 12.093 1.00 92.88 82 LYS A C 1
ATOM 686 O O . LYS A 1 82 ? -5.396 -26.211 12.752 1.00 92.88 82 LYS A O 1
ATOM 691 N N . ALA A 1 83 ? -4.741 -24.142 12.207 1.00 92.56 83 ALA A N 1
ATOM 692 C CA . ALA A 1 83 ? -3.651 -24.057 13.176 1.00 92.56 83 ALA A CA 1
ATOM 693 C C . ALA A 1 83 ? -4.100 -23.546 14.565 1.00 92.56 83 ALA A C 1
ATOM 695 O O . ALA A 1 83 ? -3.245 -23.215 15.382 1.00 92.56 83 ALA A O 1
ATOM 696 N N . GLY A 1 84 ? -5.410 -23.412 14.817 1.00 90.94 84 GLY A N 1
ATOM 697 C CA . GLY A 1 84 ? -5.958 -22.896 16.079 1.00 90.94 84 GLY A CA 1
ATOM 698 C C . GLY A 1 84 ? -5.799 -21.382 16.272 1.00 90.94 84 GLY A C 1
ATOM 699 O O . GLY A 1 84 ? -5.967 -20.873 17.375 1.00 90.94 84 GLY A O 1
ATOM 700 N N . GLY A 1 85 ? -5.444 -20.635 15.221 1.00 89.62 85 GLY A N 1
ATOM 701 C CA . GLY A 1 85 ? -5.264 -19.186 15.296 1.00 89.62 85 GLY A CA 1
ATOM 702 C C . GLY A 1 85 ? -6.576 -18.404 15.177 1.00 89.62 85 GLY A C 1
ATOM 703 O O . GLY A 1 85 ? -7.501 -18.813 14.478 1.00 89.62 85 GLY A O 1
ATOM 704 N N . LYS A 1 86 ? -6.625 -17.213 15.786 1.00 90.50 86 LYS A N 1
ATOM 705 C CA . LYS A 1 86 ? -7.754 -16.273 15.677 1.00 90.50 86 LYS A CA 1
ATOM 706 C C . LYS A 1 86 ? -7.528 -15.254 14.553 1.00 90.50 86 LYS A C 1
ATOM 708 O O . LYS A 1 86 ? -6.408 -14.786 14.332 1.00 90.50 86 LYS A O 1
ATOM 713 N N . ILE A 1 87 ? -8.602 -14.891 13.852 1.00 93.25 87 ILE A N 1
ATOM 714 C CA . ILE A 1 87 ? -8.625 -13.803 12.864 1.00 93.25 87 ILE A CA 1
ATOM 715 C C . ILE A 1 87 ? -9.559 -12.729 13.398 1.00 93.25 87 ILE A C 1
ATOM 717 O O . ILE A 1 87 ? -10.717 -13.022 13.681 1.00 93.25 87 ILE A O 1
ATOM 721 N N . LEU A 1 88 ? -9.056 -11.504 13.508 1.00 93.81 88 LEU A N 1
ATOM 722 C CA . LEU A 1 88 ? -9.820 -10.363 14.005 1.00 93.81 88 LEU A CA 1
ATOM 723 C C . LEU A 1 88 ? -10.083 -9.357 12.886 1.00 93.81 88 LEU A C 1
ATOM 725 O O . LEU A 1 88 ? -9.268 -9.184 11.971 1.00 93.81 88 LEU A O 1
ATOM 729 N N . THR A 1 89 ? -11.213 -8.667 12.980 1.00 95.44 89 THR A N 1
ATOM 730 C CA . THR A 1 89 ? -11.446 -7.422 12.247 1.00 95.44 89 THR A CA 1
ATOM 731 C C . THR A 1 89 ? -10.946 -6.226 13.059 1.00 95.44 89 THR A C 1
ATOM 733 O O . THR A 1 89 ? -10.638 -6.324 14.246 1.00 95.44 89 THR A O 1
ATOM 736 N N . PHE A 1 90 ? -10.815 -5.073 12.407 1.00 95.88 90 PHE A N 1
ATOM 737 C CA . PHE A 1 90 ? -10.264 -3.874 13.045 1.00 95.88 90 PHE A CA 1
ATOM 738 C C . PHE A 1 90 ? -11.210 -3.252 14.085 1.00 95.88 90 PHE A C 1
ATOM 740 O O . PHE A 1 90 ? -10.746 -2.629 15.030 1.00 95.88 90 PHE A O 1
ATOM 747 N N . ASP A 1 91 ? -12.520 -3.428 13.935 1.00 96.38 91 ASP A N 1
ATOM 748 C CA . ASP A 1 91 ? -13.524 -3.079 14.944 1.00 96.38 91 ASP A CA 1
ATOM 749 C C . ASP A 1 91 ? -13.418 -3.982 16.184 1.00 96.38 91 ASP A C 1
ATOM 751 O O . ASP A 1 91 ? -13.371 -3.473 17.301 1.00 96.38 91 ASP A O 1
ATOM 755 N N . GLN A 1 92 ? -13.248 -5.296 16.004 1.00 95.94 92 GLN A N 1
ATOM 756 C CA . GLN A 1 92 ? -13.002 -6.230 17.111 1.00 95.94 92 GLN A CA 1
ATOM 757 C C . GLN A 1 92 ? -11.681 -5.930 17.829 1.00 95.94 92 GLN A C 1
ATOM 759 O O . GLN A 1 92 ? -11.629 -5.938 19.055 1.00 95.94 92 GLN A O 1
ATOM 764 N N . LEU A 1 93 ? -10.619 -5.608 17.081 1.00 95.25 93 LEU A N 1
ATOM 765 C CA . LEU A 1 93 ? -9.341 -5.191 17.660 1.00 95.25 93 LEU A CA 1
ATOM 766 C C . LEU A 1 93 ? -9.471 -3.893 18.467 1.00 95.25 93 LEU A C 1
ATOM 768 O O . LEU A 1 93 ? -8.782 -3.725 19.467 1.00 95.25 93 LEU A O 1
ATOM 772 N N . ALA A 1 94 ? -10.326 -2.965 18.035 1.00 95.50 94 ALA A N 1
ATOM 773 C CA . ALA A 1 94 ? -10.555 -1.723 18.762 1.00 95.50 94 ALA A CA 1
ATOM 774 C C . ALA A 1 94 ? -11.249 -1.949 20.115 1.00 95.50 94 ALA A C 1
ATOM 776 O O . ALA A 1 94 ? -10.988 -1.187 21.043 1.00 95.50 94 ALA A O 1
ATOM 777 N N . LEU A 1 95 ? -12.094 -2.981 20.229 1.00 96.31 95 LEU A N 1
ATOM 778 C CA . LEU A 1 95 ? -12.700 -3.398 21.498 1.00 96.31 95 LEU A CA 1
ATOM 779 C C . LEU A 1 95 ? -11.685 -4.103 22.406 1.00 96.31 95 LEU A C 1
ATOM 781 O O . LEU A 1 95 ? -11.599 -3.785 23.585 1.00 96.31 95 LEU A O 1
ATOM 785 N N . ASP A 1 96 ? -10.904 -5.025 21.842 1.00 94.88 96 ASP A N 1
ATOM 786 C CA . ASP A 1 96 ? -9.910 -5.822 22.569 1.00 94.88 96 ASP A CA 1
ATOM 787 C C . ASP A 1 96 ? -8.727 -4.976 23.073 1.00 94.88 96 ASP A C 1
ATOM 789 O O . ASP A 1 96 ? -8.331 -5.043 24.233 1.00 94.88 96 ASP A O 1
ATOM 793 N N . SER A 1 97 ? -8.182 -4.131 22.198 1.00 94.75 97 SER A N 1
ATOM 794 C CA . SER A 1 97 ? -6.951 -3.378 22.432 1.00 94.75 97 SER A CA 1
ATOM 795 C C . SER A 1 97 ? -7.093 -1.922 21.951 1.00 94.75 97 SER A C 1
ATOM 797 O O . SER A 1 97 ? -6.426 -1.515 20.993 1.00 94.75 97 SER A O 1
ATOM 799 N N . PRO A 1 98 ? -7.900 -1.072 22.623 1.00 95.31 98 PRO A N 1
ATOM 800 C CA . PRO A 1 98 ? -8.203 0.294 22.168 1.00 95.31 98 PRO A CA 1
ATOM 801 C C . PRO A 1 98 ? -6.975 1.213 22.098 1.00 95.31 98 PRO A C 1
ATOM 803 O O . PRO A 1 98 ? -6.951 2.170 21.321 1.00 95.31 98 PRO A O 1
ATOM 806 N N . LYS A 1 99 ? -5.933 0.930 22.892 1.00 95.44 99 LYS A N 1
ATOM 807 C CA . LYS A 1 99 ? -4.635 1.628 22.847 1.00 95.44 99 LYS A CA 1
ATOM 808 C C . LYS A 1 99 ? -3.594 0.924 21.964 1.00 95.44 99 LYS A C 1
ATOM 810 O O . LYS A 1 99 ? -2.531 1.499 21.742 1.00 95.44 99 LYS A O 1
ATOM 815 N N . GLY A 1 100 ? -3.880 -0.272 21.445 1.00 93.88 100 GLY A N 1
ATOM 816 C CA . GLY A 1 100 ? -2.934 -1.094 20.683 1.00 93.88 100 GLY A CA 1
ATOM 817 C C . GLY A 1 100 ? -1.878 -1.813 21.535 1.00 93.88 100 GLY A C 1
ATOM 818 O O . GLY A 1 100 ? -0.834 -2.192 21.004 1.00 93.88 100 GLY A O 1
ATOM 819 N N . CYS A 1 101 ? -2.111 -1.982 22.840 1.00 93.19 101 CYS A N 1
ATOM 820 C CA . CYS A 1 101 ? -1.211 -2.725 23.727 1.00 93.19 101 CYS A CA 1
ATOM 821 C C . CYS A 1 101 ? -1.065 -4.182 23.255 1.00 93.19 101 CYS A C 1
ATOM 823 O O . CYS A 1 101 ? -2.040 -4.782 22.822 1.00 93.19 101 CYS A O 1
ATOM 825 N N . GLY A 1 102 ? 0.147 -4.744 23.303 1.00 91.75 102 GLY A N 1
ATOM 826 C CA . GLY A 1 102 ? 0.389 -6.134 22.886 1.00 91.75 102 GLY A CA 1
ATOM 827 C C . GLY A 1 102 ? 0.257 -6.397 21.378 1.00 91.75 102 GLY A C 1
ATOM 828 O O . GLY A 1 102 ? 0.187 -7.551 20.961 1.00 91.75 102 GLY A O 1
ATOM 829 N N . THR A 1 103 ? 0.231 -5.354 20.539 1.00 93.00 103 THR A N 1
ATOM 830 C CA . THR A 1 103 ? 0.097 -5.500 19.080 1.00 93.00 103 THR A CA 1
ATOM 831 C C . THR A 1 103 ? 1.408 -5.250 18.334 1.00 93.00 103 THR A C 1
ATOM 833 O O . THR A 1 103 ? 2.235 -4.433 18.734 1.00 93.00 103 THR A O 1
ATOM 836 N N . VAL A 1 104 ? 1.575 -5.917 17.185 1.00 92.75 104 VAL A N 1
ATOM 837 C CA . VAL A 1 104 ? 2.700 -5.696 16.262 1.00 92.75 104 VAL A CA 1
ATOM 838 C C . VAL A 1 104 ? 2.172 -5.207 14.914 1.00 92.75 104 VAL A C 1
ATOM 840 O O . VAL A 1 104 ? 1.467 -5.918 14.196 1.00 92.75 104 VAL A O 1
ATOM 843 N N . LEU A 1 105 ? 2.521 -3.973 14.538 1.00 93.38 105 LEU A N 1
ATOM 844 C CA . LEU A 1 105 ? 2.104 -3.378 13.267 1.00 93.38 105 LEU A CA 1
ATOM 845 C C . LEU A 1 105 ? 2.994 -3.822 12.103 1.00 93.38 105 LEU A C 1
ATOM 847 O O . LEU A 1 105 ? 4.088 -3.298 11.899 1.00 93.38 105 LEU A O 1
ATOM 851 N N . LEU A 1 106 ? 2.462 -4.681 11.239 1.00 92.62 106 LEU A N 1
ATOM 852 C CA . LEU A 1 106 ? 3.174 -5.187 10.061 1.00 92.62 106 LEU A CA 1
ATOM 853 C C . LEU A 1 106 ? 2.775 -4.459 8.764 1.00 92.62 106 LEU A C 1
ATOM 855 O O . LEU A 1 106 ? 1.742 -3.789 8.686 1.00 92.62 106 LEU A O 1
ATOM 859 N N . SER A 1 107 ? 3.614 -4.553 7.730 1.00 92.25 107 SER A N 1
ATOM 860 C CA . SER A 1 107 ? 3.332 -4.077 6.367 1.00 92.25 107 SER A CA 1
ATOM 861 C C . SER A 1 107 ? 4.008 -4.998 5.361 1.00 92.25 107 SER A C 1
ATOM 863 O O . SER A 1 107 ? 5.167 -5.353 5.543 1.00 92.25 107 SER A O 1
ATOM 865 N N . GLY A 1 108 ? 3.322 -5.322 4.263 1.00 92.19 108 GLY A N 1
ATOM 866 C CA . GLY A 1 108 ? 3.954 -6.028 3.149 1.00 92.19 108 GLY A CA 1
ATOM 867 C C . GLY A 1 108 ? 5.058 -5.196 2.466 1.00 92.19 108 GLY A C 1
ATOM 868 O O . GLY A 1 108 ? 5.152 -3.974 2.681 1.00 92.19 108 GLY A O 1
ATOM 869 N N . PRO A 1 109 ? 5.869 -5.822 1.596 1.00 94.44 109 PRO A N 1
ATOM 870 C CA . PRO A 1 109 ? 6.968 -5.163 0.895 1.00 94.44 109 PRO A CA 1
ATOM 871 C C . PRO A 1 109 ? 6.449 -4.170 -0.157 1.00 94.44 109 PRO A C 1
ATOM 873 O O . PRO A 1 109 ? 6.048 -4.540 -1.260 1.00 94.44 109 PRO A O 1
ATOM 876 N N . ARG A 1 110 ? 6.485 -2.865 0.152 1.00 94.25 110 ARG A N 1
ATOM 877 C CA . ARG A 1 110 ? 5.973 -1.806 -0.749 1.00 94.25 110 ARG A CA 1
ATOM 878 C C . ARG A 1 110 ? 6.701 -1.742 -2.091 1.00 94.25 110 ARG A C 1
ATOM 880 O O . ARG A 1 110 ? 6.058 -1.494 -3.112 1.00 94.25 110 ARG A O 1
ATOM 887 N N . LYS A 1 111 ? 8.020 -1.970 -2.076 1.00 95.88 111 LYS A N 1
ATOM 888 C CA . LYS A 1 111 ? 8.899 -1.947 -3.256 1.00 95.88 111 LYS A CA 1
ATOM 889 C C . LYS A 1 111 ? 9.026 -3.303 -3.967 1.00 95.88 111 LYS A C 1
ATOM 891 O O . LYS A 1 111 ? 9.756 -3.400 -4.940 1.00 95.88 111 LYS A O 1
ATOM 896 N N . GLY A 1 112 ? 8.280 -4.330 -3.550 1.00 94.31 112 GLY A N 1
ATOM 897 C CA . GLY A 1 112 ? 8.322 -5.662 -4.175 1.00 94.31 112 GLY A CA 1
ATOM 898 C C . GLY A 1 112 ? 7.623 -5.769 -5.539 1.00 94.31 112 GLY A C 1
ATOM 899 O O . GLY A 1 112 ? 7.532 -6.858 -6.093 1.00 94.31 112 GLY A O 1
ATOM 900 N N . ARG A 1 113 ? 7.086 -4.666 -6.079 1.00 96.31 113 ARG A N 1
ATOM 901 C CA . ARG A 1 113 ? 6.344 -4.640 -7.351 1.00 96.31 113 ARG A CA 1
ATOM 902 C C . ARG A 1 113 ? 7.283 -4.437 -8.537 1.00 96.31 113 ARG A C 1
ATOM 904 O O . ARG A 1 113 ? 8.247 -3.685 -8.434 1.00 96.31 113 ARG A O 1
ATOM 911 N N . GLU A 1 114 ? 6.928 -5.011 -9.685 1.00 96.12 114 GLU A N 1
ATOM 912 C CA . GLU A 1 114 ? 7.710 -4.911 -10.925 1.00 96.12 114 GLU A CA 1
ATOM 913 C C . GLU A 1 114 ? 7.982 -3.470 -11.365 1.00 96.12 114 GLU A C 1
ATOM 915 O O . GLU A 1 114 ? 9.088 -3.170 -11.797 1.00 96.12 114 GLU A O 1
ATOM 920 N N . VAL A 1 115 ? 7.024 -2.564 -11.163 1.00 97.69 115 VAL A N 1
ATOM 921 C CA . VAL A 1 115 ? 7.173 -1.138 -11.490 1.00 97.69 115 VAL A CA 1
ATOM 922 C C . VAL A 1 115 ? 8.449 -0.537 -10.878 1.00 97.69 115 VAL A C 1
ATOM 924 O O . VAL A 1 115 ? 9.145 0.224 -11.540 1.00 97.69 115 VAL A O 1
ATOM 927 N N . TYR A 1 116 ? 8.826 -0.929 -9.653 1.00 97.19 116 TYR A N 1
ATOM 928 C CA . TYR A 1 116 ? 10.045 -0.416 -9.014 1.00 97.19 116 TYR A CA 1
ATOM 929 C C . TYR A 1 116 ? 11.339 -0.924 -9.654 1.00 97.19 116 TYR A C 1
ATOM 931 O O . TYR A 1 116 ? 12.375 -0.303 -9.449 1.00 97.19 116 TYR A O 1
ATOM 939 N N . ARG A 1 117 ? 11.302 -2.007 -10.442 1.00 97.25 117 ARG A N 1
ATOM 940 C CA . ARG A 1 117 ? 12.469 -2.484 -11.205 1.00 97.25 117 ARG A CA 1
ATOM 941 C C . ARG A 1 117 ? 12.816 -1.562 -12.373 1.00 97.25 117 ARG A C 1
ATOM 943 O O . ARG A 1 117 ? 13.945 -1.596 -12.850 1.00 97.25 117 ARG A O 1
ATOM 950 N N . HIS A 1 118 ? 11.850 -0.771 -12.831 1.00 97.75 118 HIS A N 1
ATOM 951 C CA . HIS A 1 118 ? 12.014 0.206 -13.906 1.00 97.75 118 HIS A CA 1
ATOM 952 C C . HIS A 1 118 ? 12.355 1.611 -13.391 1.00 97.75 118 HIS A C 1
ATOM 954 O O . HIS A 1 118 ? 12.627 2.509 -14.181 1.00 97.75 118 HIS A O 1
ATOM 960 N N . PHE A 1 119 ? 12.318 1.823 -12.075 1.00 97.12 119 PHE A N 1
ATOM 961 C CA . PHE A 1 119 ? 12.663 3.099 -11.458 1.00 97.12 119 PHE A CA 1
ATOM 962 C C . PHE A 1 119 ? 14.150 3.150 -11.107 1.00 97.12 119 PHE A C 1
ATOM 964 O O . PHE A 1 119 ? 14.754 2.129 -10.790 1.00 97.12 119 PHE A O 1
ATOM 971 N N . GLY A 1 120 ? 14.717 4.356 -11.091 1.00 96.31 120 GLY A N 1
ATOM 972 C CA . GLY A 1 120 ? 16.117 4.598 -10.747 1.00 96.31 120 GLY A CA 1
ATOM 973 C C . GLY A 1 120 ? 16.861 5.307 -11.871 1.00 96.31 120 GLY A C 1
ATOM 974 O O . GLY A 1 120 ? 16.248 5.999 -12.682 1.00 96.31 120 GLY A O 1
ATOM 975 N N . LYS A 1 121 ? 18.188 5.135 -11.908 1.00 96.94 121 LYS A N 1
ATOM 976 C CA . LYS A 1 121 ? 19.031 5.636 -13.005 1.00 96.94 121 LYS A CA 1
ATOM 977 C C . LYS A 1 121 ? 18.571 5.037 -14.337 1.00 96.94 121 LYS A C 1
ATOM 979 O O . LYS A 1 121 ? 18.082 3.905 -14.361 1.00 96.94 121 LYS A O 1
ATOM 984 N N . ALA A 1 122 ? 18.710 5.784 -15.427 1.00 96.56 122 ALA A N 1
ATOM 985 C CA . ALA A 1 122 ? 18.231 5.341 -16.731 1.00 96.56 122 ALA A CA 1
ATOM 986 C C . ALA A 1 122 ? 18.906 4.020 -17.164 1.00 96.56 122 ALA A C 1
ATOM 988 O O . ALA A 1 122 ? 20.104 3.844 -16.929 1.00 96.56 122 ALA A O 1
ATOM 989 N N . PRO A 1 123 ? 18.174 3.081 -17.794 1.00 95.88 123 PRO A N 1
ATOM 990 C CA . PRO A 1 123 ? 18.776 1.866 -18.326 1.00 95.88 123 PRO A CA 1
ATOM 991 C C . PRO A 1 123 ? 19.875 2.201 -19.339 1.00 95.88 123 PRO A C 1
ATOM 993 O O . PRO A 1 123 ? 19.621 2.881 -20.327 1.00 95.88 123 PRO A O 1
ATOM 996 N N . GLY A 1 124 ? 21.082 1.684 -19.113 1.00 93.75 124 GLY A N 1
ATOM 997 C CA . GLY A 1 124 ? 22.218 1.921 -20.006 1.00 93.75 124 GLY A CA 1
ATOM 998 C C . GLY A 1 124 ? 23.134 3.062 -19.572 1.00 93.75 124 GLY A C 1
ATOM 999 O O . GLY A 1 124 ? 24.122 3.298 -20.254 1.00 93.75 124 GLY A O 1
ATOM 1000 N N . THR A 1 125 ? 22.892 3.728 -18.438 1.00 96.00 125 THR A N 1
ATOM 1001 C CA . THR A 1 125 ? 23.969 4.490 -17.781 1.00 96.00 125 THR A CA 1
ATOM 1002 C C . THR A 1 125 ? 24.947 3.523 -17.104 1.00 96.00 125 THR A C 1
ATOM 1004 O O . THR A 1 125 ? 24.494 2.464 -16.645 1.00 96.00 125 THR A O 1
ATOM 1007 N N . PRO A 1 126 ? 26.237 3.873 -16.961 1.00 95.38 126 PRO A N 1
ATOM 1008 C CA . PRO A 1 126 ? 27.210 3.028 -16.272 1.00 95.38 126 PRO A CA 1
ATOM 1009 C C . PRO A 1 126 ? 26.721 2.576 -14.892 1.00 95.38 126 PRO A C 1
ATOM 1011 O O . PRO A 1 126 ? 26.127 3.359 -14.141 1.00 95.38 126 PRO A O 1
ATOM 1014 N N . HIS A 1 127 ? 26.928 1.295 -14.580 1.00 93.56 127 HIS A N 1
ATOM 1015 C CA . HIS A 1 127 ? 26.519 0.657 -13.317 1.00 93.56 127 HIS A CA 1
ATOM 1016 C C . HIS A 1 127 ? 25.009 0.742 -13.000 1.00 93.56 127 HIS A C 1
ATOM 1018 O O . HIS A 1 127 ? 24.596 0.619 -11.844 1.00 93.56 127 HIS A O 1
ATOM 1024 N N . SER A 1 128 ? 24.154 0.955 -14.009 1.00 96.31 128 SER A N 1
ATOM 1025 C CA . SER A 1 128 ? 22.700 0.843 -13.845 1.00 96.31 128 SER A CA 1
ATOM 1026 C C . SER A 1 128 ? 22.215 -0.586 -14.080 1.00 96.31 128 SER A C 1
ATOM 1028 O O . SER A 1 128 ? 22.535 -1.231 -15.077 1.00 96.31 128 SER A O 1
ATOM 1030 N N . HIS A 1 129 ? 21.359 -1.059 -13.177 1.00 95.56 129 HIS A N 1
ATOM 1031 C CA . HIS A 1 129 ? 20.675 -2.353 -13.293 1.00 95.56 129 HIS A CA 1
ATOM 1032 C C . HIS A 1 129 ? 19.161 -2.199 -13.506 1.00 95.56 129 HIS A C 1
ATOM 1034 O O . HIS A 1 129 ? 18.399 -3.154 -13.349 1.00 95.56 129 HIS A O 1
ATOM 1040 N N . THR A 1 130 ? 18.714 -0.991 -13.858 1.00 97.56 130 THR A N 1
ATOM 1041 C CA . THR A 1 130 ? 17.305 -0.673 -14.101 1.00 97.56 130 THR A CA 1
ATOM 1042 C C . THR A 1 130 ? 16.785 -1.462 -15.299 1.00 97.56 130 THR A C 1
ATOM 1044 O O . THR A 1 130 ? 17.384 -1.461 -16.379 1.00 97.56 130 THR A O 1
ATOM 1047 N N . LYS A 1 131 ? 15.651 -2.142 -15.119 1.00 96.75 131 LYS A N 1
ATOM 1048 C CA . LYS A 1 131 ? 15.015 -2.940 -16.170 1.00 96.75 131 LYS A CA 1
ATOM 1049 C C . LYS A 1 131 ? 14.488 -2.001 -17.275 1.00 96.75 131 LYS A C 1
ATOM 1051 O O . LYS A 1 131 ? 13.704 -1.107 -16.956 1.00 96.75 131 LYS A O 1
ATOM 1056 N N . PRO A 1 132 ? 14.857 -2.179 -18.558 1.00 96.81 132 PRO A N 1
ATOM 1057 C CA . PRO A 1 132 ? 14.248 -1.419 -19.649 1.00 96.81 132 PRO A CA 1
ATOM 1058 C C . PRO A 1 132 ? 12.809 -1.885 -19.914 1.00 96.81 132 PRO A C 1
ATOM 1060 O O . PRO A 1 132 ? 12.441 -3.025 -19.605 1.00 96.81 132 PRO A O 1
ATOM 1063 N N . TYR A 1 133 ? 11.990 -1.003 -20.482 1.00 97.25 133 TYR A N 1
ATOM 1064 C CA . TYR A 1 133 ? 10.663 -1.358 -20.979 1.00 97.25 133 TYR A CA 1
ATOM 1065 C C . TYR A 1 133 ? 10.796 -1.943 -22.384 1.00 97.25 133 TYR A C 1
ATOM 1067 O O . TYR A 1 133 ? 11.050 -1.216 -23.333 1.00 97.25 133 TYR A O 1
ATOM 1075 N N . VAL A 1 134 ? 10.618 -3.258 -22.508 1.00 96.75 134 VAL A N 1
ATOM 1076 C CA . VAL A 1 134 ? 10.754 -3.985 -23.778 1.00 96.75 134 VAL A CA 1
ATOM 1077 C C . VAL A 1 134 ? 9.490 -4.798 -24.019 1.00 96.75 134 VAL A C 1
ATOM 1079 O O . VAL A 1 134 ? 9.010 -5.459 -23.098 1.00 96.75 134 VAL A O 1
ATOM 1082 N N . ARG A 1 135 ? 8.970 -4.795 -25.255 1.00 96.31 135 ARG A N 1
ATOM 1083 C CA . ARG A 1 135 ? 7.729 -5.514 -25.616 1.00 96.31 135 ARG A CA 1
ATOM 1084 C C . ARG A 1 135 ? 7.809 -7.023 -25.340 1.00 96.31 135 ARG A C 1
ATOM 1086 O O . ARG A 1 135 ? 6.828 -7.648 -24.954 1.00 96.31 135 ARG A O 1
ATOM 1093 N N . SER A 1 136 ? 8.969 -7.625 -25.590 1.00 96.56 136 SER A N 1
ATOM 1094 C CA . SER A 1 136 ? 9.198 -9.065 -25.472 1.00 96.56 136 SER A CA 1
ATOM 1095 C C . SER A 1 136 ? 10.630 -9.320 -25.026 1.00 96.56 136 SER A C 1
ATOM 1097 O O . SER A 1 136 ? 11.543 -8.561 -25.345 1.00 96.56 136 SER A O 1
ATOM 1099 N N . LYS A 1 137 ? 10.848 -10.408 -24.290 1.00 96.38 137 LYS A N 1
ATOM 1100 C CA . LYS A 1 137 ? 12.186 -10.809 -23.849 1.00 96.38 137 LYS A CA 1
ATOM 1101 C C . LYS A 1 137 ? 12.743 -11.842 -24.824 1.00 96.38 137 LYS A C 1
ATOM 1103 O O . LYS A 1 137 ? 12.130 -12.879 -25.032 1.00 96.38 137 LYS A O 1
ATOM 1108 N N . GLY A 1 138 ? 13.922 -11.598 -25.390 1.00 96.50 138 GLY A N 1
ATOM 1109 C CA . GLY A 1 138 ? 14.566 -12.565 -26.283 1.00 96.50 138 GLY A CA 1
ATOM 1110 C C . GLY A 1 138 ? 15.908 -12.085 -26.825 1.00 96.50 138 GLY A C 1
ATOM 1111 O O . GLY A 1 138 ? 16.341 -10.974 -26.529 1.00 96.50 138 GLY A O 1
ATOM 1112 N N . ARG A 1 139 ? 16.573 -12.927 -27.629 1.00 96.44 139 ARG A N 1
ATOM 1113 C CA . ARG A 1 139 ? 17.884 -12.611 -28.232 1.00 96.44 139 ARG A CA 1
ATOM 1114 C C . ARG A 1 139 ? 17.838 -11.360 -29.113 1.00 96.44 139 ARG A C 1
ATOM 1116 O O . ARG A 1 139 ? 18.787 -10.586 -29.111 1.00 96.44 139 ARG A O 1
ATOM 1123 N N . LYS A 1 140 ? 16.736 -11.181 -29.848 1.00 96.50 140 LYS A N 1
ATOM 1124 C CA . LYS A 1 140 ? 16.530 -10.096 -30.820 1.00 96.50 140 LYS A CA 1
ATOM 1125 C C . LYS A 1 140 ? 16.041 -8.778 -30.192 1.00 96.50 140 LYS A C 1
ATOM 1127 O O . LYS A 1 140 ? 15.908 -7.800 -30.910 1.00 96.50 140 LYS A O 1
ATOM 1132 N N . PHE A 1 141 ? 15.792 -8.731 -28.879 1.00 96.75 141 PHE A N 1
ATOM 1133 C CA . PHE A 1 141 ? 15.217 -7.558 -28.211 1.00 96.75 141 PHE A CA 1
ATOM 1134 C C . PHE A 1 141 ? 16.223 -6.929 -27.238 1.00 96.75 141 PHE A C 1
ATOM 1136 O O . PHE A 1 141 ? 16.521 -7.513 -26.198 1.00 96.75 141 PHE A O 1
ATOM 1143 N N . GLU A 1 142 ? 16.754 -5.754 -27.593 1.00 93.44 142 GLU A N 1
ATOM 1144 C CA . GLU A 1 142 ? 17.651 -4.921 -26.765 1.00 93.44 142 GLU A CA 1
ATOM 1145 C C . GLU A 1 142 ? 18.869 -5.647 -26.150 1.00 93.44 142 GLU A C 1
ATOM 1147 O O . GLU A 1 142 ? 19.228 -5.436 -24.991 1.00 93.44 142 GLU A O 1
ATOM 1152 N N . ARG A 1 143 ? 19.538 -6.512 -26.929 1.00 95.12 143 ARG A N 1
ATOM 1153 C CA . ARG A 1 143 ? 20.773 -7.221 -26.514 1.00 95.12 143 ARG A CA 1
ATOM 1154 C C . ARG A 1 143 ? 22.016 -6.925 -27.364 1.00 95.12 143 ARG A C 1
ATOM 1156 O O . ARG A 1 143 ? 23.045 -7.571 -27.166 1.00 95.12 143 ARG A O 1
ATOM 1163 N N . ALA A 1 144 ? 21.915 -6.008 -28.324 1.00 95.12 144 ALA A N 1
ATOM 1164 C CA . ALA A 1 144 ? 22.988 -5.684 -29.263 1.00 95.12 144 ALA A CA 1
ATOM 1165 C C . ALA A 1 144 ? 23.868 -4.528 -28.746 1.00 95.12 144 ALA A C 1
ATOM 1167 O O . ALA A 1 144 ? 24.514 -4.666 -27.704 1.00 95.12 144 ALA A O 1
ATOM 1168 N N . ARG A 1 145 ? 23.911 -3.405 -29.472 1.00 96.38 145 ARG A N 1
ATOM 1169 C CA . ARG A 1 145 ? 24.740 -2.242 -29.135 1.00 96.38 145 ARG A CA 1
ATOM 1170 C C . ARG A 1 145 ? 24.401 -1.697 -27.744 1.00 96.38 145 ARG A C 1
ATOM 1172 O O . ARG A 1 145 ? 23.232 -1.641 -27.372 1.00 96.38 145 ARG A O 1
ATOM 1179 N N . GLY A 1 146 ? 25.426 -1.346 -26.966 1.00 94.81 146 GLY A N 1
ATOM 1180 C CA . GLY A 1 146 ? 25.289 -0.815 -25.605 1.00 94.81 146 GLY A CA 1
ATOM 1181 C C . GLY A 1 146 ? 25.123 -1.870 -24.506 1.00 94.81 146 GLY A C 1
ATOM 1182 O O . GLY A 1 146 ? 25.091 -1.524 -23.328 1.00 94.81 146 GLY A O 1
ATOM 1183 N N . ARG A 1 147 ? 25.035 -3.163 -24.854 1.00 94.75 147 ARG A N 1
ATOM 1184 C CA . ARG A 1 147 ? 24.942 -4.277 -23.886 1.00 94.75 147 ARG A CA 1
ATOM 1185 C C . ARG A 1 147 ? 26.138 -5.226 -23.923 1.00 94.75 147 ARG A C 1
ATOM 1187 O O . ARG A 1 147 ? 26.307 -6.028 -23.004 1.00 94.75 147 ARG A O 1
ATOM 1194 N N . ARG A 1 148 ? 26.948 -5.180 -24.985 1.00 95.56 148 ARG A N 1
ATOM 1195 C CA . ARG A 1 148 ? 28.068 -6.103 -25.222 1.00 95.56 148 ARG A CA 1
ATOM 1196 C C . ARG A 1 148 ? 29.231 -5.354 -25.858 1.00 95.56 148 ARG A C 1
ATOM 1198 O O . ARG A 1 148 ? 29.019 -4.613 -26.810 1.00 95.56 148 ARG A O 1
ATOM 1205 N N . ALA A 1 149 ? 30.449 -5.627 -25.390 1.00 96.38 149 ALA A N 1
ATOM 1206 C CA . ALA A 1 149 ? 31.655 -4.976 -25.902 1.00 96.38 149 ALA A CA 1
ATOM 1207 C C . ALA A 1 149 ? 31.876 -5.254 -27.401 1.00 96.38 149 ALA A C 1
ATOM 1209 O O . ALA A 1 149 ? 32.274 -4.365 -28.139 1.00 96.38 149 ALA A O 1
ATOM 1210 N N . SER A 1 150 ? 31.501 -6.446 -27.881 1.00 97.44 150 SER A N 1
ATOM 1211 C CA . SER A 1 150 ? 31.654 -6.842 -29.289 1.00 97.44 150 SER A CA 1
ATOM 1212 C C . SER A 1 150 ? 30.738 -6.115 -30.283 1.00 97.44 150 SER A C 1
ATOM 1214 O O . SER A 1 150 ? 30.826 -6.357 -31.484 1.00 97.44 150 SER A O 1
ATOM 1216 N N . ARG A 1 151 ? 29.814 -5.261 -29.824 1.00 95.06 151 ARG A N 1
ATOM 1217 C CA . ARG A 1 151 ? 28.900 -4.491 -30.682 1.00 95.06 151 ARG A CA 1
ATOM 1218 C C . ARG A 1 151 ? 28.923 -3.020 -30.262 1.00 95.06 151 ARG A C 1
ATOM 1220 O O . ARG A 1 151 ? 28.001 -2.536 -29.610 1.00 95.06 151 ARG A O 1
ATOM 1227 N N . GLY A 1 152 ? 29.979 -2.306 -30.637 1.00 96.12 152 GLY A N 1
ATOM 1228 C CA . GLY A 1 152 ? 30.143 -0.871 -30.391 1.00 96.12 152 GLY A CA 1
ATOM 1229 C C . GLY A 1 152 ? 30.677 -0.548 -28.995 1.00 96.12 152 GLY A C 1
ATOM 1230 O O . GLY A 1 152 ? 31.802 -0.091 -28.878 1.00 96.12 152 GLY A O 1
ATOM 1231 N N . TYR A 1 153 ? 29.880 -0.762 -27.945 1.00 95.31 153 TYR A N 1
ATOM 1232 C CA . TYR A 1 153 ? 30.285 -0.497 -26.557 1.00 95.31 153 TYR A CA 1
ATOM 1233 C C . TYR A 1 153 ? 29.407 -1.257 -25.550 1.00 95.31 153 TYR A C 1
ATOM 1235 O O . TYR A 1 153 ? 28.320 -1.749 -25.884 1.00 95.31 153 TYR A O 1
ATOM 1243 N N . LYS A 1 154 ? 29.866 -1.328 -24.295 1.00 94.00 154 LYS A N 1
ATOM 1244 C CA . LYS A 1 154 ? 29.109 -1.846 -23.150 1.00 94.00 154 LYS A CA 1
ATOM 1245 C C . LYS A 1 154 ? 29.166 -0.837 -22.007 1.00 94.00 154 LYS A C 1
ATOM 1247 O O . LYS A 1 154 ? 30.260 -0.472 -21.592 1.00 94.00 154 LYS A O 1
ATOM 1252 N N . ASN A 1 155 ? 27.990 -0.467 -21.509 1.00 86.56 155 ASN A N 1
ATOM 1253 C CA . ASN A 1 155 ? 27.825 0.343 -20.301 1.00 86.56 155 ASN A CA 1
ATOM 1254 C C . ASN A 1 155 ? 27.531 -0.527 -19.075 1.00 86.56 155 ASN A C 1
ATOM 1256 O O . ASN A 1 155 ? 27.013 -1.658 -19.261 1.00 86.56 155 ASN A O 1
#

pLDDT: mean 94.05, std 5.92, range [57.22, 98.19]

Secondary structure (DSSP, 8-state):
-------TT-S----SS-S---HHHHHHHHHHHHHHHHS--HHHHHHHHHHTS-GGGSPPPPP-S-EE-S---HHHHHHHHHTT--EE-HHHHHHH-TT-TT-------TT-SGGGGG-SSPTTSTT--PPP--SS-STTSS-STBB-TTSS-B-